Protein AF-A0A3B9IGM9-F1 (afdb_monomer)

pLDDT: mean 89.77, std 11.04, range [45.91, 98.0]

Radius of gyration: 15.45 Å; Cα contacts (8 Å, |Δi|>4): 77; chains: 1; bounding box: 36×39×30 Å

Sequence (88 aa):
FTAFGPKAIEHRTATAGTKLIVTDAQNRDKLNELSVPATIAVIRGGAGAGDLDFDAELAAQSPDFAPVMRQGEDPFLIMFTSGTTGPA

Organism: NCBI:txid171437

Solvent-accessible surface area (backbone atoms only — not comparable to full-atom values): 5892 Å² total; per-residue (Å²): 115,92,90,56,57,43,71,65,48,39,54,51,39,58,75,68,66,46,58,69,45,80,44,43,62,91,58,47,71,52,55,74,80,47,90,61,90,44,49,42,28,24,38,94,62,70,46,59,96,86,41,39,38,39,61,61,56,55,71,74,49,73,96,78,74,86,81,82,88,78,62,94,84,57,87,86,80,87,82,89,74,87,66,95,79,62,87,129

Secondary structure (DSSP, 8-state):
-TT--HHHHHHHHHHTT-SEEEEETTTSGGGTT--S--EEEEESS---TT-EEHHHHHHTS-S--PPPP--TTS------PPPTT---

InterPro domains:
  IPR000873 AMP-dependent synthetase/ligase domain [PF00501] (2-86)
  IPR042099 ANL, N-terminal domain [G3DSA:3.40.50.12780] (1-88)

Nearest PDB structures (foldseek):
  5u2a-assembly1_A  TM=9.235E-01  e=1.118E-05  Brucella canis ATCC 23365
  3jw3-assembly2_B  TM=6.452E-01  e=2.492E-01  Bacillus anthracis
  2zza-assembly2_B  TM=5.490E-01  e=4.001E-01  Moritella profunda
  7mym-assembly1_A  TM=5.527E-01  e=9.640E-01  Escherichia coli
  5dxv-assembly2_B  TM=4.783E-01  e=5.244E-01  synthetic construct

Foldseek 3Di:
DLPDALVVVLVVCVVVVEAEDEEEPVCVVSPPPHPHNHAYEYEDDDDDVRHHPNVVVVVPDDPDDDDDDDDPPDDDDDDDDDDPPPDD

Structure (mmCIF, N/CA/C/O backbone):
data_AF-A0A3B9IGM9-F1
#
_entry.id   AF-A0A3B9IGM9-F1
#
loop_
_atom_site.group_PDB
_atom_site.id
_atom_site.type_symbol
_atom_site.label_atom_id
_atom_site.label_alt_id
_atom_site.label_comp_id
_atom_site.label_asym_id
_atom_site.label_entity_id
_atom_site.label_seq_id
_atom_site.pdbx_PDB_ins_code
_atom_site.Cartn_x
_atom_site.Cartn_y
_atom_site.Cartn_z
_atom_site.occupancy
_atom_site.B_iso_or_equiv
_atom_site.auth_seq_id
_atom_site.auth_comp_id
_atom_site.auth_asym_id
_atom_site.auth_atom_id
_atom_site.pdbx_PDB_model_num
ATOM 1 N N . PHE A 1 1 ? -1.077 8.763 -3.522 1.00 58.06 1 PHE A N 1
ATOM 2 C CA . PHE A 1 1 ? 0.059 9.273 -2.721 1.00 58.06 1 PHE A CA 1
ATOM 3 C C . PHE A 1 1 ? 1.176 9.882 -3.571 1.00 58.06 1 PHE A C 1
ATOM 5 O O . PHE A 1 1 ? 2.269 10.089 -3.062 1.00 58.06 1 PHE A O 1
ATOM 12 N N . THR A 1 2 ? 0.922 10.245 -4.832 1.00 74.12 2 THR A N 1
ATOM 13 C CA . THR A 1 2 ? 1.982 10.695 -5.750 1.00 74.12 2 THR A CA 1
ATOM 14 C C . THR A 1 2 ? 2.721 11.948 -5.258 1.00 74.12 2 THR A C 1
ATOM 16 O O . THR A 1 2 ? 3.919 12.079 -5.487 1.00 74.12 2 THR A O 1
ATOM 19 N N . ALA A 1 3 ? 2.045 12.817 -4.496 1.00 83.81 3 ALA A N 1
ATOM 20 C CA . ALA A 1 3 ? 2.598 14.063 -3.955 1.00 83.81 3 ALA A CA 1
ATOM 21 C C . ALA A 1 3 ? 3.190 13.972 -2.529 1.00 83.81 3 ALA A C 1
ATOM 23 O O . ALA A 1 3 ? 3.638 14.984 -1.997 1.00 83.81 3 ALA A O 1
ATOM 2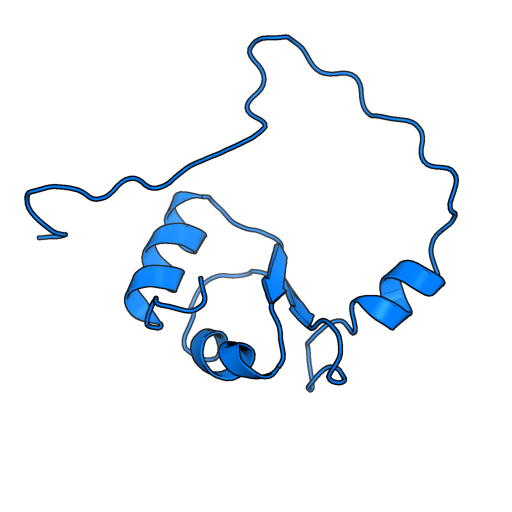4 N N . PHE A 1 4 ? 3.179 12.803 -1.876 1.00 87.62 4 PHE A N 1
ATOM 25 C CA . PHE A 1 4 ? 3.699 12.661 -0.510 1.00 87.62 4 PHE A CA 1
ATOM 26 C C . PHE A 1 4 ? 5.123 12.098 -0.502 1.00 87.62 4 PHE A C 1
ATOM 28 O O . PHE A 1 4 ? 5.435 11.188 -1.266 1.00 87.62 4 PHE A O 1
ATOM 35 N N . GLY A 1 5 ? 5.974 12.632 0.378 1.00 91.12 5 GLY A N 1
ATOM 36 C CA . GLY A 1 5 ? 7.282 12.047 0.691 1.00 91.12 5 GLY A CA 1
ATOM 37 C C . GLY A 1 5 ? 7.192 10.909 1.724 1.00 91.12 5 GLY A C 1
ATOM 38 O O . GLY A 1 5 ? 6.147 10.769 2.371 1.00 91.12 5 GLY A O 1
ATOM 39 N N . PRO A 1 6 ? 8.278 10.139 1.939 1.00 92.69 6 PRO A N 1
ATOM 40 C CA . PRO A 1 6 ? 8.283 8.919 2.761 1.00 92.69 6 PRO A CA 1
ATOM 41 C C . PRO A 1 6 ? 7.665 9.082 4.157 1.00 92.69 6 PRO A C 1
ATOM 43 O O . PRO A 1 6 ? 6.723 8.372 4.495 1.00 92.69 6 PRO A O 1
ATOM 46 N N . LYS A 1 7 ? 8.076 10.101 4.927 1.00 91.06 7 LYS A N 1
ATOM 47 C CA . LYS A 1 7 ? 7.544 10.365 6.284 1.00 91.06 7 LYS A CA 1
ATOM 48 C C . LYS A 1 7 ? 6.023 10.545 6.322 1.00 91.06 7 LYS A C 1
ATOM 50 O O . LYS A 1 7 ? 5.342 10.082 7.233 1.00 91.06 7 LYS A O 1
ATOM 55 N N . ALA A 1 8 ? 5.475 11.232 5.321 1.00 91.12 8 ALA A N 1
ATOM 56 C CA . ALA A 1 8 ? 4.041 11.472 5.225 1.00 91.12 8 ALA A CA 1
ATOM 57 C C . ALA A 1 8 ? 3.272 10.185 4.876 1.00 91.12 8 ALA A C 1
ATOM 59 O O . ALA A 1 8 ? 2.124 10.027 5.301 1.00 91.12 8 ALA A O 1
ATOM 60 N N . ILE A 1 9 ? 3.886 9.278 4.114 1.00 93.88 9 ILE A N 1
ATOM 61 C CA . ILE A 1 9 ? 3.326 7.960 3.799 1.00 93.88 9 ILE A CA 1
ATOM 62 C C . ILE A 1 9 ? 3.404 7.052 5.034 1.00 93.88 9 ILE A C 1
ATOM 64 O O . ILE A 1 9 ? 2.402 6.434 5.389 1.00 93.88 9 ILE A O 1
ATOM 68 N N . GLU A 1 10 ? 4.542 7.021 5.729 1.00 93.88 10 GLU A N 1
ATOM 69 C CA . GLU A 1 10 ? 4.743 6.218 6.940 1.00 93.88 10 GLU A CA 1
ATOM 70 C C . GLU A 1 10 ? 3.726 6.574 8.030 1.00 93.88 10 GLU A C 1
ATOM 72 O O . GLU A 1 10 ? 3.011 5.699 8.510 1.00 93.88 10 GLU A O 1
ATOM 77 N N . HIS A 1 11 ? 3.555 7.865 8.338 1.00 92.38 11 HIS A N 1
ATOM 78 C CA . HIS A 1 11 ? 2.554 8.306 9.312 1.00 92.38 11 HIS A CA 1
ATOM 79 C C . HIS A 1 11 ? 1.147 7.778 8.983 1.00 92.38 11 HIS A C 1
ATOM 81 O O . HIS A 1 11 ? 0.441 7.280 9.860 1.00 92.38 11 HIS A O 1
ATOM 87 N N . ARG A 1 12 ? 0.737 7.854 7.711 1.00 93.50 12 ARG A N 1
ATOM 88 C CA . ARG A 1 12 ? -0.597 7.419 7.271 1.00 93.50 12 ARG A CA 1
ATOM 89 C C . ARG A 1 12 ? -0.751 5.906 7.325 1.00 93.50 12 ARG A C 1
ATOM 91 O O . ARG A 1 12 ? -1.757 5.414 7.826 1.00 93.50 12 ARG A O 1
ATOM 98 N N . THR A 1 13 ? 0.240 5.176 6.827 1.00 94.69 13 THR A N 1
ATOM 99 C CA . THR A 1 13 ? 0.203 3.709 6.771 1.00 94.69 13 THR A CA 1
ATOM 100 C C . THR A 1 13 ? 0.257 3.085 8.162 1.00 94.69 13 THR A C 1
ATOM 102 O O . THR A 1 13 ? -0.515 2.163 8.430 1.00 94.69 13 THR A O 1
ATOM 105 N N . ALA A 1 14 ? 1.067 3.644 9.068 1.00 94.75 14 ALA A N 1
ATOM 106 C CA . ALA A 1 14 ? 1.109 3.257 10.475 1.00 94.75 14 ALA A CA 1
ATOM 107 C C . ALA A 1 14 ? -0.220 3.559 11.183 1.00 94.75 14 ALA A C 1
ATOM 109 O O . ALA A 1 14 ? -0.798 2.668 11.799 1.00 94.75 14 ALA A O 1
ATOM 110 N N . THR A 1 15 ? -0.749 4.780 11.033 1.00 94.12 15 THR A N 1
ATOM 111 C CA . THR A 1 15 ? -2.020 5.189 11.663 1.00 94.12 15 THR A CA 1
ATOM 112 C C . THR A 1 15 ? -3.198 4.342 11.182 1.00 94.12 15 THR A C 1
ATOM 114 O O . THR A 1 15 ? -4.051 3.960 11.976 1.00 94.12 15 THR A O 1
ATOM 117 N N . ALA A 1 16 ? -3.243 4.013 9.889 1.00 94.62 16 ALA A N 1
ATOM 118 C CA . ALA A 1 16 ? -4.297 3.181 9.315 1.00 94.62 16 ALA A CA 1
ATOM 119 C C . ALA A 1 16 ? -4.107 1.672 9.573 1.00 94.62 16 ALA A C 1
ATOM 121 O O . ALA A 1 16 ? -4.959 0.885 9.170 1.00 94.62 16 ALA A O 1
ATOM 122 N N . GLY A 1 17 ? -2.995 1.242 10.185 1.00 95.31 17 GLY A N 1
ATOM 123 C CA . GLY A 1 17 ? -2.694 -0.181 10.379 1.00 95.31 17 GLY A CA 1
ATOM 124 C C . GLY A 1 17 ? -2.584 -0.959 9.061 1.00 95.31 17 GLY A C 1
ATOM 125 O O . GLY A 1 17 ? -3.011 -2.113 8.979 1.00 95.31 17 GLY A O 1
ATOM 126 N N . THR A 1 18 ? -2.050 -0.312 8.022 1.00 96.44 18 THR A N 1
ATOM 127 C CA . THR A 1 18 ? -2.063 -0.806 6.636 1.00 96.44 18 THR A CA 1
ATOM 128 C C . THR A 1 18 ? -1.353 -2.153 6.509 1.00 96.44 18 THR A C 1
ATOM 130 O O . THR A 1 18 ? -0.258 -2.336 7.038 1.00 96.44 18 THR A O 1
ATOM 133 N N . LYS A 1 19 ? -1.973 -3.093 5.784 1.00 97.00 19 LYS A N 1
ATOM 134 C CA . LYS A 1 19 ? -1.415 -4.432 5.506 1.00 97.00 19 LYS A CA 1
ATOM 135 C C . LYS A 1 19 ? -0.918 -4.608 4.073 1.00 97.00 19 LYS A C 1
ATOM 137 O O . LYS A 1 19 ? -0.007 -5.393 3.849 1.00 97.00 19 LYS A O 1
ATOM 142 N N . LEU A 1 20 ? -1.491 -3.866 3.129 1.00 96.62 20 LEU A N 1
ATOM 143 C CA . LEU A 1 20 ? -1.132 -3.892 1.715 1.00 96.62 20 LEU A CA 1
ATOM 144 C C . LEU A 1 20 ? -1.039 -2.457 1.197 1.00 96.62 20 LEU A C 1
ATOM 146 O O . LEU A 1 20 ? -1.956 -1.663 1.409 1.00 96.62 20 LEU A O 1
ATOM 150 N N . ILE A 1 21 ? 0.049 -2.140 0.501 1.00 95.94 21 ILE A N 1
ATOM 151 C CA . ILE A 1 21 ? 0.225 -0.893 -0.240 1.00 95.94 21 ILE A CA 1
ATOM 152 C C . ILE A 1 21 ? 0.263 -1.240 -1.725 1.00 95.94 21 ILE A C 1
ATOM 154 O O . ILE A 1 21 ? 1.125 -1.993 -2.168 1.00 95.94 21 ILE A O 1
ATOM 158 N N . VAL A 1 22 ? -0.653 -0.657 -2.496 1.00 95.69 22 VAL A N 1
ATOM 159 C CA . VAL A 1 22 ? -0.635 -0.732 -3.961 1.00 95.69 22 VAL A CA 1
ATOM 160 C C . VAL A 1 22 ? -0.033 0.565 -4.498 1.00 95.69 22 VAL A C 1
ATOM 162 O O . VAL A 1 22 ? -0.498 1.655 -4.154 1.00 95.69 22 VAL A O 1
ATOM 165 N N . THR A 1 23 ? 1.014 0.461 -5.313 1.00 94.56 23 THR A N 1
ATOM 166 C CA . THR A 1 23 ? 1.749 1.604 -5.880 1.00 94.56 23 THR A CA 1
ATOM 167 C C . THR A 1 23 ? 2.150 1.340 -7.328 1.00 94.56 23 THR A C 1
ATOM 169 O O . THR A 1 23 ? 2.102 0.209 -7.792 1.00 94.56 23 THR A O 1
ATOM 172 N N . ASP A 1 24 ? 2.573 2.377 -8.046 1.00 93.81 24 ASP A N 1
ATOM 173 C CA . ASP A 1 24 ? 3.298 2.239 -9.311 1.00 93.81 24 ASP A CA 1
ATOM 174 C C . ASP A 1 24 ? 4.821 2.223 -9.090 1.00 93.81 24 ASP A C 1
ATOM 176 O O . ASP A 1 24 ? 5.319 2.518 -7.995 1.00 93.81 24 ASP A O 1
ATOM 180 N N . ALA A 1 25 ? 5.559 1.904 -10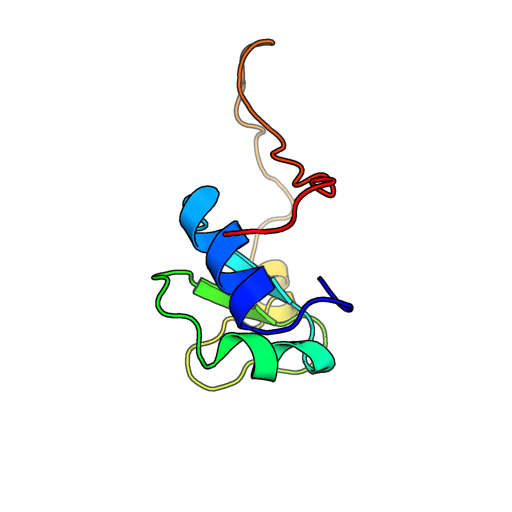.155 1.00 91.94 25 ALA A N 1
ATOM 181 C CA . ALA A 1 25 ? 7.019 1.879 -10.145 1.00 91.94 25 ALA A CA 1
ATOM 182 C C . ALA A 1 25 ? 7.657 3.255 -9.867 1.00 91.94 25 ALA A C 1
ATOM 184 O O . ALA A 1 25 ? 8.736 3.315 -9.284 1.00 91.94 25 ALA A O 1
ATOM 185 N N . GLN A 1 26 ? 6.997 4.363 -10.232 1.00 91.50 26 GLN A N 1
ATOM 186 C CA . GLN A 1 26 ? 7.531 5.720 -10.035 1.00 91.50 26 GLN A CA 1
ATOM 187 C C . GLN A 1 26 ? 7.517 6.162 -8.568 1.00 91.50 26 GLN A C 1
ATOM 189 O O . GLN A 1 26 ? 8.257 7.064 -8.193 1.00 91.50 26 GLN A O 1
ATOM 194 N N . ASN A 1 27 ? 6.644 5.575 -7.748 1.00 92.69 27 ASN A N 1
ATOM 195 C CA . ASN A 1 27 ? 6.493 5.910 -6.334 1.00 92.69 27 ASN A CA 1
ATOM 196 C C . ASN A 1 27 ? 7.033 4.822 -5.396 1.00 92.69 27 ASN A C 1
ATOM 198 O O . ASN A 1 27 ? 6.967 4.985 -4.177 1.00 92.69 27 ASN A O 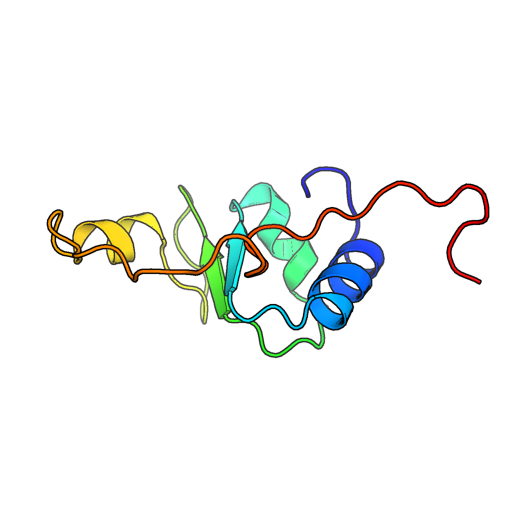1
ATOM 202 N N . ARG A 1 28 ? 7.530 3.706 -5.941 1.00 93.31 28 ARG A N 1
ATOM 203 C CA . ARG A 1 28 ? 7.959 2.542 -5.160 1.00 93.31 28 ARG A CA 1
ATOM 204 C C . ARG A 1 28 ? 9.159 2.839 -4.263 1.00 93.31 28 ARG A C 1
ATOM 206 O O . ARG A 1 28 ? 9.225 2.322 -3.150 1.00 93.31 28 ARG A O 1
ATOM 213 N N . ASP A 1 29 ? 10.083 3.674 -4.719 1.00 93.00 29 ASP A N 1
ATOM 214 C CA . ASP A 1 29 ? 11.278 4.086 -3.977 1.00 93.00 29 ASP A CA 1
ATOM 215 C C . ASP A 1 29 ? 10.940 4.800 -2.659 1.00 93.00 29 ASP A C 1
ATOM 217 O O . ASP A 1 29 ? 11.584 4.559 -1.638 1.00 93.00 29 ASP A O 1
ATOM 221 N N . LYS A 1 30 ? 9.853 5.579 -2.637 1.00 93.00 30 LYS A N 1
ATOM 222 C CA . LYS A 1 30 ? 9.346 6.263 -1.436 1.00 93.00 30 LYS A CA 1
ATOM 223 C C . LYS A 1 30 ? 8.942 5.304 -0.316 1.00 93.00 30 LYS A C 1
ATOM 225 O O . LYS A 1 30 ? 8.795 5.747 0.820 1.00 93.00 30 LYS A O 1
ATOM 230 N N . LEU A 1 31 ? 8.721 4.026 -0.635 1.00 93.56 31 LEU A N 1
ATOM 231 C CA . LEU A 1 31 ? 8.309 2.991 0.313 1.00 93.56 31 LEU A CA 1
ATOM 232 C C . LEU A 1 31 ? 9.495 2.240 0.940 1.00 93.56 31 LEU A C 1
ATOM 234 O O . LEU A 1 31 ? 9.292 1.498 1.893 1.00 93.56 31 LEU A O 1
ATOM 238 N N . ASN A 1 32 ? 10.723 2.430 0.442 1.00 91.75 32 ASN A N 1
ATOM 239 C CA . ASN A 1 32 ? 11.906 1.701 0.920 1.00 91.75 32 ASN A CA 1
ATOM 240 C C . ASN A 1 32 ? 12.258 1.995 2.383 1.00 91.75 32 ASN A C 1
ATOM 242 O O . ASN A 1 32 ? 12.826 1.145 3.060 1.00 91.75 32 ASN A O 1
ATOM 246 N N . GLU A 1 33 ? 11.945 3.202 2.853 1.00 86.50 33 GLU A N 1
ATOM 247 C CA . GLU A 1 33 ? 12.294 3.675 4.199 1.00 86.50 33 GLU A CA 1
ATOM 248 C C . GLU A 1 33 ? 11.170 3.464 5.223 1.00 86.50 33 GLU A C 1
ATOM 250 O O . GLU A 1 33 ? 11.288 3.895 6.368 1.00 86.50 33 GLU A O 1
ATOM 255 N N . LEU A 1 34 ? 10.061 2.838 4.826 1.00 90.06 34 LEU A N 1
ATOM 256 C CA . LEU A 1 34 ? 8.922 2.633 5.714 1.00 90.06 34 LEU A CA 1
ATOM 257 C C . LEU A 1 34 ? 9.210 1.499 6.698 1.00 90.06 34 LEU A C 1
ATOM 259 O O . LEU A 1 34 ? 9.527 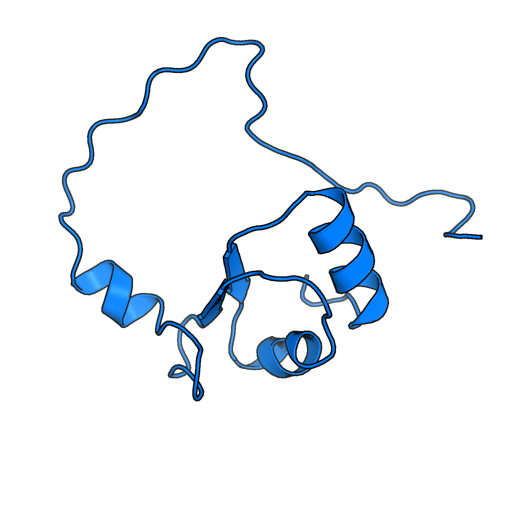0.381 6.301 1.00 90.06 34 LEU A O 1
ATOM 263 N N . SER A 1 35 ? 8.979 1.756 7.983 1.00 89.94 35 SER A N 1
ATOM 264 C CA . SER A 1 35 ? 9.130 0.759 9.051 1.00 89.94 35 SER A CA 1
ATOM 265 C C . SER A 1 35 ? 7.847 -0.044 9.318 1.00 89.94 35 SER A C 1
ATOM 267 O O . SER A 1 35 ? 7.728 -0.705 10.351 1.00 89.94 35 SER A O 1
ATOM 269 N N . VAL A 1 36 ? 6.851 0.025 8.426 1.00 87.88 36 VAL A N 1
ATOM 270 C CA . VAL A 1 36 ? 5.562 -0.665 8.599 1.00 87.88 36 VAL A CA 1
ATOM 271 C C . VAL A 1 36 ? 5.584 -2.061 7.964 1.00 87.88 36 VAL A C 1
ATOM 273 O O . VAL A 1 36 ? 6.107 -2.221 6.863 1.00 87.88 36 VAL A O 1
ATOM 276 N N . PRO A 1 37 ? 4.974 -3.084 8.595 1.00 89.38 37 PRO A N 1
ATOM 277 C CA . PRO A 1 37 ? 4.941 -4.447 8.065 1.00 89.38 37 PRO A CA 1
ATOM 278 C C . PRO A 1 37 ? 3.829 -4.607 7.013 1.00 89.38 37 PRO A C 1
ATOM 280 O O . PRO A 1 37 ? 2.905 -5.402 7.191 1.00 89.38 37 PRO A O 1
ATOM 283 N N . ALA A 1 38 ? 3.874 -3.803 5.949 1.00 94.50 38 ALA A N 1
ATOM 284 C CA . ALA A 1 38 ? 2.922 -3.863 4.846 1.00 94.50 38 ALA A CA 1
ATOM 285 C C . ALA A 1 38 ? 3.541 -4.571 3.635 1.00 94.50 38 ALA A C 1
ATOM 287 O O . ALA A 1 38 ? 4.671 -4.281 3.248 1.00 94.50 38 ALA A O 1
ATOM 288 N N . THR A 1 39 ? 2.780 -5.464 3.006 1.00 95.88 39 THR A N 1
ATOM 289 C CA . THR A 1 39 ? 3.131 -6.019 1.695 1.00 95.88 39 THR A CA 1
ATOM 290 C C . THR A 1 39 ? 2.997 -4.928 0.637 1.00 95.88 39 THR A C 1
ATOM 292 O O . THR A 1 39 ? 2.070 -4.117 0.696 1.00 95.88 39 THR A O 1
ATOM 295 N N . ILE A 1 40 ? 3.902 -4.906 -0.339 1.00 95.75 40 ILE A N 1
ATOM 296 C CA . ILE A 1 40 ? 3.865 -3.941 -1.438 1.00 95.75 40 ILE A CA 1
ATOM 297 C C . ILE A 1 40 ? 3.502 -4.675 -2.724 1.00 95.75 40 ILE A C 1
ATOM 299 O O . ILE A 1 40 ? 4.117 -5.684 -3.055 1.00 95.75 40 ILE A O 1
ATOM 303 N N . ALA A 1 41 ? 2.509 -4.161 -3.446 1.00 96.56 41 ALA A N 1
ATOM 304 C CA . ALA A 1 41 ? 2.156 -4.611 -4.785 1.00 96.56 41 ALA A CA 1
ATOM 305 C C . ALA A 1 41 ? 2.387 -3.477 -5.789 1.00 96.56 41 ALA A C 1
ATOM 307 O O . ALA A 1 41 ? 1.881 -2.362 -5.608 1.00 96.56 41 ALA A O 1
ATOM 308 N N . VAL A 1 42 ? 3.158 -3.760 -6.837 1.00 96.38 42 VAL A N 1
ATOM 309 C CA . VAL A 1 42 ? 3.521 -2.787 -7.871 1.00 96.38 42 VAL A CA 1
ATOM 310 C C . VAL A 1 42 ? 2.687 -3.038 -9.120 1.00 96.38 42 VAL A C 1
ATOM 312 O O . VAL A 1 42 ? 2.670 -4.145 -9.652 1.00 96.38 42 VAL A O 1
ATOM 315 N N . ILE A 1 43 ? 2.000 -2.002 -9.595 1.00 95.06 43 ILE A N 1
ATOM 316 C CA . ILE A 1 43 ? 1.252 -2.029 -10.854 1.00 95.06 43 ILE A CA 1
ATOM 317 C C . ILE A 1 43 ? 2.172 -1.661 -12.022 1.00 95.06 43 ILE A C 1
ATOM 319 O O . ILE A 1 43 ? 2.995 -0.749 -11.892 1.00 95.06 43 ILE A O 1
ATOM 323 N N . ARG A 1 44 ? 1.978 -2.295 -13.187 1.00 84.19 44 ARG A N 1
ATOM 324 C CA . ARG A 1 44 ? 2.487 -1.838 -14.495 1.00 84.19 44 ARG A CA 1
ATOM 325 C C . ARG A 1 44 ? 3.961 -1.414 -14.504 1.00 84.19 44 ARG A C 1
ATOM 327 O O . ARG A 1 44 ? 4.293 -0.315 -14.950 1.00 84.19 44 ARG A O 1
ATOM 334 N N . GLY A 1 45 ? 4.850 -2.267 -14.007 1.00 71.25 45 GLY A N 1
ATOM 335 C CA . GLY A 1 45 ? 6.277 -1.928 -13.953 1.00 71.25 45 GLY A CA 1
ATOM 336 C C . GLY A 1 45 ? 7.229 -3.058 -13.585 1.00 71.25 45 GLY A C 1
ATOM 337 O O . GLY A 1 45 ? 8.427 -2.805 -13.500 1.00 71.25 45 GLY A O 1
ATOM 338 N N . GLY A 1 46 ? 6.716 -4.278 -13.395 1.00 71.12 46 GLY A N 1
ATOM 339 C CA . GLY A 1 46 ? 7.468 -5.379 -12.804 1.00 71.12 46 GLY A CA 1
ATOM 340 C C . GLY A 1 46 ? 7.698 -5.166 -11.306 1.00 71.12 46 GLY A C 1
ATOM 341 O O . GLY A 1 46 ? 7.949 -4.054 -10.837 1.00 71.12 46 GLY A O 1
ATOM 342 N N . ALA A 1 47 ? 7.591 -6.244 -10.538 1.00 80.62 47 ALA A N 1
ATOM 343 C CA . ALA A 1 47 ? 7.881 -6.224 -9.111 1.00 80.62 47 ALA A CA 1
ATOM 344 C C . ALA A 1 47 ? 9.389 -6.314 -8.835 1.00 80.62 47 ALA A C 1
ATOM 346 O O . ALA A 1 47 ? 10.108 -7.099 -9.460 1.00 80.62 47 ALA A O 1
ATOM 347 N N . GLY A 1 48 ? 9.866 -5.517 -7.875 1.00 81.19 48 GLY A N 1
ATOM 348 C CA . GLY A 1 48 ? 11.195 -5.687 -7.297 1.00 81.19 48 GLY A CA 1
ATOM 349 C C . GLY A 1 48 ? 11.255 -6.895 -6.357 1.00 81.19 48 GLY A C 1
ATOM 350 O O . GLY A 1 48 ? 10.245 -7.526 -6.048 1.00 81.19 48 GLY A O 1
ATOM 351 N N . ALA A 1 49 ? 12.451 -7.218 -5.861 1.00 78.81 49 ALA A N 1
ATOM 352 C CA . ALA A 1 49 ? 12.616 -8.302 -4.895 1.00 78.81 49 ALA A CA 1
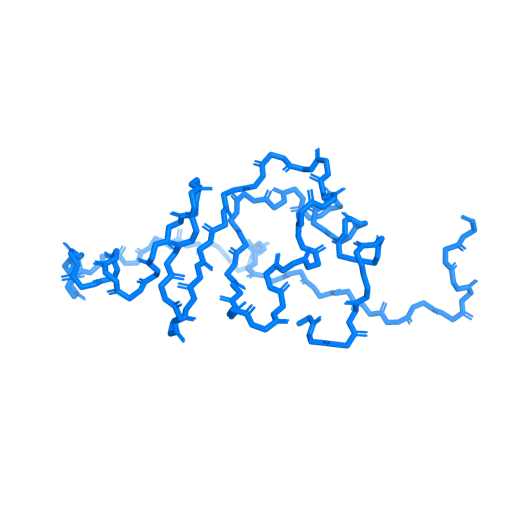ATOM 353 C C . ALA A 1 49 ? 11.807 -8.027 -3.611 1.00 78.81 49 ALA A C 1
ATOM 355 O O . ALA A 1 49 ? 12.040 -7.029 -2.931 1.00 78.81 49 ALA A O 1
ATOM 356 N N . GLY A 1 50 ? 10.883 -8.934 -3.279 1.00 87.88 50 GLY A N 1
ATOM 357 C CA . GLY A 1 50 ? 10.005 -8.830 -2.108 1.00 87.88 50 GLY A CA 1
ATOM 358 C C . GLY A 1 50 ? 8.665 -8.130 -2.360 1.00 87.88 50 GLY A C 1
ATOM 359 O O . GLY A 1 50 ? 7.819 -8.140 -1.467 1.00 87.88 50 GLY A O 1
ATOM 360 N N . ASP A 1 51 ? 8.449 -7.578 -3.557 1.00 94.56 51 ASP A N 1
ATOM 361 C CA . ASP A 1 51 ? 7.162 -7.012 -3.963 1.00 94.56 51 ASP A CA 1
ATOM 362 C C . ASP A 1 51 ? 6.305 -8.053 -4.695 1.00 94.56 51 ASP A C 1
ATOM 364 O O . ASP A 1 51 ? 6.815 -9.002 -5.293 1.00 94.56 51 ASP A O 1
ATOM 368 N N . LEU A 1 52 ? 4.993 -7.832 -4.698 1.00 96.38 52 LEU A N 1
ATOM 369 C CA . LEU A 1 52 ? 4.060 -8.531 -5.574 1.00 96.38 52 LEU A CA 1
ATOM 370 C C . LEU A 1 52 ? 3.945 -7.801 -6.914 1.00 96.38 52 LEU A C 1
ATOM 372 O O . LEU A 1 52 ? 3.807 -6.573 -6.951 1.00 96.38 52 LEU A O 1
ATOM 376 N N . ASP A 1 53 ? 3.942 -8.555 -8.011 1.00 95.88 53 ASP A N 1
ATOM 377 C CA . ASP A 1 53 ? 3.540 -8.025 -9.314 1.00 95.88 53 ASP A CA 1
ATOM 378 C C . ASP A 1 53 ? 2.015 -8.038 -9.360 1.00 95.88 53 ASP A C 1
ATOM 380 O O . ASP A 1 53 ? 1.394 -9.095 -9.460 1.00 95.88 53 ASP A O 1
ATOM 384 N N . PHE A 1 54 ? 1.405 -6.861 -9.221 1.00 96.00 54 PHE A N 1
ATOM 385 C CA . PHE A 1 54 ? -0.042 -6.758 -9.068 1.00 96.00 54 PHE A CA 1
ATOM 386 C C . PHE A 1 54 ? -0.794 -7.345 -10.266 1.00 96.00 54 PHE A C 1
ATOM 388 O O . PHE A 1 54 ? -1.829 -7.984 -10.086 1.00 96.00 54 PHE A O 1
ATOM 395 N N . ASP A 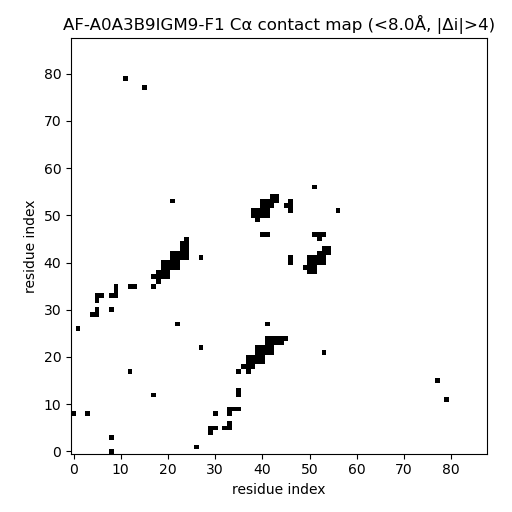1 55 ? -0.282 -7.135 -11.481 1.00 94.12 55 ASP A N 1
ATOM 396 C CA . ASP A 1 55 ? -0.951 -7.573 -12.703 1.00 94.12 55 ASP A CA 1
ATOM 397 C C . ASP A 1 55 ? -0.856 -9.101 -12.849 1.00 94.12 55 ASP A C 1
ATOM 399 O O . ASP A 1 55 ? -1.838 -9.747 -13.223 1.00 94.12 55 ASP A O 1
ATOM 403 N N . ALA A 1 56 ? 0.288 -9.694 -12.486 1.00 94.69 56 ALA A N 1
ATOM 404 C CA . ALA A 1 56 ? 0.456 -11.147 -12.466 1.00 94.69 56 ALA A CA 1
ATOM 405 C C . ALA A 1 56 ? -0.399 -11.820 -11.379 1.00 94.69 56 ALA A C 1
ATOM 407 O O . ALA A 1 56 ? -1.073 -12.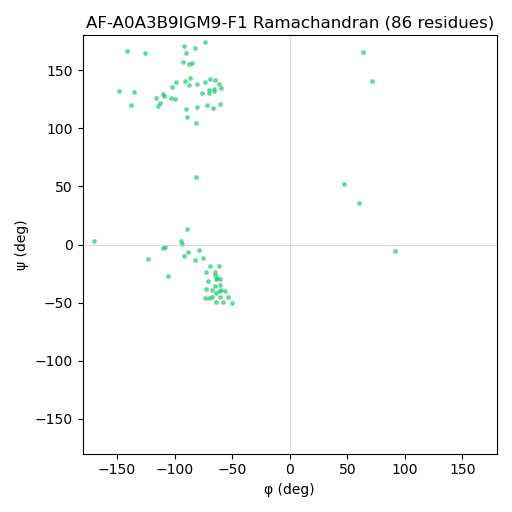812 -11.660 1.00 94.69 56 ALA A O 1
ATOM 408 N N . GLU A 1 57 ? -0.415 -11.265 -10.163 1.00 95.38 57 GLU A N 1
ATOM 409 C CA . GLU A 1 57 ? -1.245 -11.770 -9.064 1.00 95.38 57 GLU A CA 1
ATOM 410 C C . GLU A 1 57 ? -2.729 -11.711 -9.424 1.00 95.38 57 GLU A C 1
ATOM 412 O O . GLU A 1 57 ? -3.447 -12.690 -9.233 1.00 95.38 57 GLU A O 1
ATOM 417 N N . LEU A 1 58 ? -3.188 -10.595 -10.003 1.00 94.81 58 LEU A N 1
ATOM 418 C CA . LEU A 1 58 ? -4.577 -10.432 -10.426 1.00 94.81 58 LEU A CA 1
ATOM 419 C C . LEU A 1 58 ? -4.953 -11.417 -11.540 1.00 94.81 58 LEU A C 1
ATOM 421 O O . LEU A 1 58 ? -6.031 -12.005 -11.485 1.00 94.81 58 LEU A O 1
ATOM 425 N N . ALA A 1 59 ? -4.073 -11.632 -12.523 1.00 95.69 59 ALA A N 1
ATOM 426 C CA . ALA A 1 59 ? -4.303 -12.580 -13.615 1.00 95.69 59 ALA A CA 1
ATOM 427 C C . ALA A 1 59 ? -4.385 -14.044 -13.146 1.00 95.69 59 ALA A C 1
ATOM 429 O O . ALA A 1 59 ? -4.989 -14.870 -13.830 1.00 95.69 59 ALA A O 1
ATOM 430 N N . ALA A 1 60 ? -3.793 -14.369 -11.993 1.00 96.69 60 ALA A N 1
ATOM 431 C CA . ALA A 1 60 ? -3.868 -15.695 -11.388 1.00 96.69 60 ALA A CA 1
ATOM 432 C C . ALA A 1 60 ? -5.162 -15.934 -10.585 1.00 96.69 60 ALA A C 1
ATOM 434 O O . ALA A 1 60 ? -5.453 -17.081 -10.237 1.00 96.69 60 ALA A O 1
ATOM 435 N N . GLN A 1 61 ? -5.939 -14.887 -10.279 1.00 97.38 61 GLN A N 1
ATOM 436 C CA . GLN A 1 61 ? -7.184 -15.015 -9.520 1.00 97.38 61 GLN A CA 1
ATOM 437 C C . GLN A 1 61 ? -8.395 -15.297 -10.416 1.00 97.38 61 GLN A C 1
ATOM 439 O O . GLN A 1 61 ? -8.450 -14.938 -11.591 1.00 97.38 61 GLN A O 1
ATOM 444 N N . SER A 1 62 ? -9.410 -15.920 -9.818 1.00 97.69 62 SER A N 1
ATOM 445 C CA . SER A 1 62 ? -10.727 -16.078 -10.437 1.00 97.69 62 SER A CA 1
ATOM 446 C C . SER A 1 62 ? -11.404 -14.713 -10.645 1.00 97.69 62 SER A C 1
ATOM 448 O O . SER A 1 62 ? -11.334 -13.869 -9.747 1.00 97.69 62 SER A O 1
ATOM 450 N N . PRO A 1 63 ? -12.129 -14.497 -11.761 1.00 96.44 63 PRO A N 1
ATOM 451 C CA . PRO A 1 63 ? -13.009 -13.337 -11.901 1.00 96.44 63 PRO A CA 1
ATOM 452 C C . PRO A 1 63 ? -14.241 -13.424 -10.982 1.00 96.44 63 PRO A C 1
ATOM 454 O O . PRO A 1 63 ? -14.881 -12.408 -10.714 1.00 96.44 63 PRO A O 1
ATOM 457 N N . ASP A 1 64 ? -14.566 -14.622 -10.490 1.00 97.69 64 ASP A N 1
ATOM 458 C CA . ASP A 1 64 ? -15.667 -14.856 -9.563 1.00 97.69 64 ASP A CA 1
ATOM 459 C C . ASP A 1 64 ? -15.188 -14.726 -8.112 1.00 97.69 64 ASP A C 1
ATOM 461 O O . ASP A 1 64 ? -14.374 -15.525 -7.638 1.00 97.69 64 ASP A O 1
ATOM 465 N N . PHE A 1 65 ? -15.738 -13.747 -7.389 1.00 96.69 65 PHE A N 1
ATOM 466 C CA . PHE A 1 65 ? -15.510 -13.534 -5.960 1.00 96.69 65 PHE A CA 1
ATOM 467 C C . PHE A 1 65 ? -16.829 -13.188 -5.263 1.00 96.69 65 PHE A C 1
ATOM 469 O O . PHE A 1 65 ? -17.475 -12.193 -5.593 1.00 96.69 65 PHE A O 1
ATOM 476 N N . ALA A 1 66 ? -17.235 -14.001 -4.285 1.00 97.62 66 ALA A N 1
ATOM 477 C CA . ALA A 1 66 ? -18.434 -13.736 -3.495 1.00 97.62 66 ALA A CA 1
ATOM 478 C C . ALA A 1 66 ? -18.188 -12.548 -2.539 1.00 97.62 66 ALA A C 1
ATOM 480 O O . ALA A 1 66 ? -17.297 -12.638 -1.689 1.00 97.62 66 ALA A O 1
ATOM 481 N N . PRO A 1 67 ? -18.959 -11.445 -2.627 1.00 97.25 67 PRO A N 1
ATOM 482 C CA . PRO A 1 67 ? -18.775 -10.301 -1.741 1.00 97.25 67 PRO A CA 1
ATOM 483 C C . PRO A 1 67 ? -18.993 -10.668 -0.270 1.00 97.25 67 PRO A C 1
ATOM 485 O O . PRO A 1 67 ? -19.946 -11.366 0.082 1.00 97.25 67 PRO A O 1
ATOM 488 N N . VAL A 1 68 ? -18.134 -10.152 0.608 1.00 97.44 68 VAL A N 1
ATOM 489 C CA . VAL A 1 68 ? -18.283 -10.325 2.058 1.00 97.44 68 VAL A CA 1
ATOM 490 C C . VAL A 1 68 ? -19.315 -9.324 2.578 1.00 97.44 68 VAL A C 1
ATOM 492 O O . VAL A 1 68 ? -19.110 -8.115 2.478 1.00 97.44 68 VAL A O 1
ATOM 495 N N . MET A 1 69 ? -20.414 -9.816 3.155 1.00 97.75 69 MET A N 1
ATOM 496 C CA . MET A 1 69 ? -21.475 -8.965 3.707 1.00 97.75 69 MET A CA 1
ATOM 497 C C . MET A 1 69 ? -20.986 -8.160 4.916 1.00 97.75 69 MET A C 1
ATOM 499 O O . MET A 1 69 ? -20.359 -8.710 5.823 1.00 97.75 69 MET A O 1
ATOM 503 N N . ARG A 1 70 ? -21.314 -6.864 4.933 1.00 97.44 70 ARG A N 1
ATOM 504 C CA . ARG A 1 70 ? -20.991 -5.891 5.989 1.00 97.44 70 ARG A CA 1
ATOM 505 C C . ARG A 1 70 ? -22.260 -5.191 6.494 1.00 97.44 70 ARG A C 1
ATOM 507 O O . ARG A 1 70 ? -23.306 -5.264 5.851 1.00 97.44 70 ARG A O 1
ATOM 514 N N . GLN A 1 71 ? -22.160 -4.528 7.640 1.00 98.00 71 GLN A N 1
ATOM 515 C CA . GLN A 1 71 ? -23.175 -3.637 8.210 1.00 98.00 71 GLN A CA 1
ATOM 516 C C . GLN A 1 71 ? -22.961 -2.194 7.732 1.00 98.00 71 GLN A C 1
ATOM 518 O O . GLN A 1 71 ? -21.900 -1.861 7.205 1.00 98.00 71 GLN A O 1
ATOM 523 N N . GLY A 1 72 ? -23.964 -1.328 7.909 1.00 97.75 72 GLY A N 1
ATOM 524 C CA . GLY A 1 72 ? -23.877 0.074 7.475 1.00 97.75 72 GLY A CA 1
ATOM 525 C C . GLY A 1 72 ? -22.818 0.876 8.237 1.00 97.75 72 GLY A C 1
ATOM 526 O O . GLY A 1 72 ? -22.260 1.835 7.712 1.00 97.75 72 GLY A O 1
ATOM 527 N N . GLU A 1 73 ? -22.519 0.453 9.459 1.00 97.44 73 GLU A N 1
ATOM 528 C CA . GLU A 1 73 ? -21.582 1.082 10.383 1.00 97.44 73 GLU A CA 1
ATOM 529 C C . GLU A 1 73 ? -20.141 0.574 10.213 1.00 97.44 73 GLU A C 1
ATOM 531 O O . GLU A 1 73 ? -19.223 1.098 10.845 1.00 97.44 73 GLU A O 1
ATOM 536 N N . ASP A 1 74 ? -19.922 -0.442 9.373 1.00 97.81 74 ASP A N 1
ATOM 537 C CA . ASP A 1 74 ? -18.591 -0.992 9.150 1.00 97.81 74 ASP A CA 1
ATOM 538 C C . ASP A 1 74 ? -17.696 -0.011 8.373 1.00 97.81 74 ASP A C 1
ATOM 540 O O . ASP A 1 74 ? -18.092 0.512 7.325 1.00 97.81 74 ASP A O 1
ATOM 544 N N . PRO A 1 75 ? -16.449 0.215 8.820 1.00 95.19 75 PRO A N 1
ATOM 545 C CA . PRO A 1 75 ? -15.538 1.096 8.111 1.00 95.19 75 PRO A CA 1
ATOM 546 C C . PRO A 1 75 ? -15.095 0.462 6.787 1.00 95.19 75 PRO A C 1
ATOM 548 O O . PRO A 1 75 ? -14.609 -0.667 6.755 1.00 95.19 75 PRO A O 1
ATOM 551 N N . PHE A 1 76 ? -15.196 1.225 5.698 1.00 95.50 76 PHE A N 1
ATOM 552 C CA . PHE A 1 76 ? -14.703 0.820 4.373 1.00 95.50 76 PHE A CA 1
ATOM 55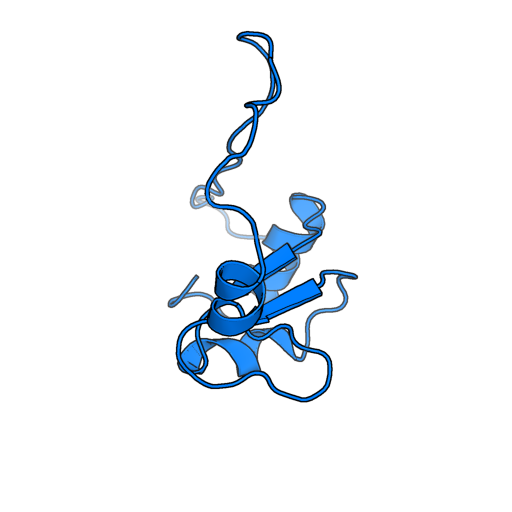3 C C . PHE A 1 76 ? -13.688 1.806 3.774 1.00 95.50 76 PHE A C 1
ATOM 555 O O . PHE A 1 76 ? -13.022 1.490 2.790 1.00 95.50 76 PHE A O 1
ATOM 562 N N . LEU A 1 77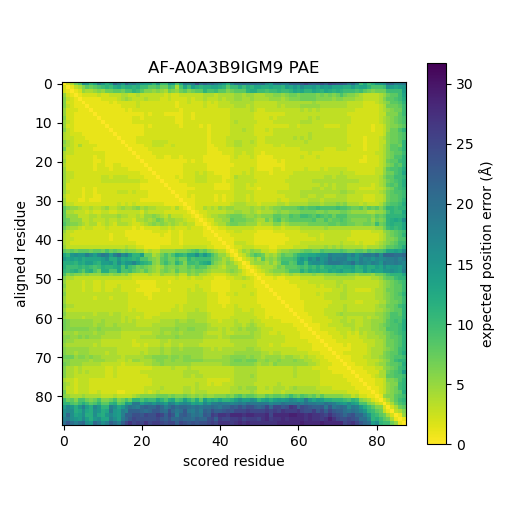 ? -13.550 3.000 4.363 1.00 95.25 77 LEU A N 1
ATOM 563 C CA . LEU A 1 77 ? -12.639 4.038 3.896 1.00 95.25 77 LEU A CA 1
ATOM 564 C C . LEU A 1 77 ? -12.121 4.878 5.066 1.00 95.25 77 LEU A C 1
ATOM 566 O O . LEU A 1 77 ? -12.897 5.385 5.872 1.00 95.25 77 LEU A O 1
ATOM 570 N N . ILE A 1 78 ? -10.805 5.081 5.106 1.00 94.06 78 ILE A N 1
ATOM 571 C CA . ILE A 1 78 ? -10.153 6.067 5.971 1.00 94.06 78 ILE A CA 1
ATOM 572 C C . ILE A 1 78 ? -9.526 7.120 5.061 1.00 94.06 78 ILE A C 1
ATOM 574 O O . ILE A 1 78 ? -8.657 6.809 4.246 1.00 94.06 78 ILE A O 1
ATOM 578 N N . MET A 1 79 ? -9.960 8.373 5.198 1.00 93.56 79 MET A N 1
ATOM 579 C CA . MET A 1 79 ? -9.392 9.505 4.466 1.00 93.56 79 MET A CA 1
ATOM 580 C C . MET A 1 79 ? -8.594 10.400 5.408 1.00 93.56 79 MET A C 1
ATOM 582 O O . MET A 1 79 ? -9.103 10.857 6.427 1.00 93.56 79 MET A O 1
ATOM 586 N N . PHE A 1 80 ? -7.349 10.694 5.033 1.00 89.69 80 PHE A N 1
ATOM 587 C CA . PHE A 1 80 ? -6.516 11.665 5.738 1.00 89.69 80 PHE A CA 1
ATOM 588 C C . PHE A 1 80 ? -6.738 13.054 5.143 1.00 89.69 80 PHE A C 1
ATOM 590 O O . PHE A 1 80 ? -6.306 13.328 4.022 1.00 89.69 80 PHE A O 1
ATOM 597 N N . THR A 1 81 ? -7.389 13.934 5.898 1.00 88.38 81 THR A N 1
ATOM 598 C CA . THR A 1 81 ? -7.594 15.338 5.527 1.00 88.38 81 THR A CA 1
ATOM 599 C C . THR A 1 81 ? -6.391 16.193 5.933 1.00 88.38 81 THR A C 1
ATOM 601 O O . THR A 1 81 ? -5.639 15.841 6.842 1.00 88.38 81 THR A O 1
ATOM 604 N N . SER A 1 82 ? -6.177 17.331 5.270 1.00 80.38 82 SER A N 1
ATOM 605 C CA . SER A 1 82 ? -5.127 18.278 5.660 1.00 80.38 82 SER A CA 1
ATOM 606 C C . SER A 1 82 ? -5.451 18.906 7.017 1.00 80.38 82 SER A C 1
ATOM 608 O O . SER A 1 82 ? -6.460 19.598 7.148 1.00 80.38 82 SER A O 1
ATOM 610 N N . GLY A 1 83 ? -4.598 18.684 8.018 1.00 68.94 83 GLY A N 1
ATOM 611 C CA . GLY A 1 83 ? -4.648 19.436 9.272 1.00 68.94 83 GLY A CA 1
ATOM 612 C C . GLY A 1 83 ? -4.119 20.856 9.064 1.00 68.94 83 GLY A C 1
ATOM 613 O O . GLY A 1 83 ? -3.128 21.048 8.363 1.00 68.94 83 GLY A O 1
ATOM 614 N N . THR A 1 84 ? -4.757 21.853 9.671 1.00 60.94 84 THR A N 1
ATOM 615 C CA . THR A 1 84 ? -4.349 23.266 9.576 1.00 60.94 84 THR A CA 1
ATOM 616 C C . THR A 1 84 ? -3.115 23.605 10.420 1.00 60.94 84 THR A C 1
ATOM 618 O O . THR A 1 84 ? -2.532 24.666 10.229 1.00 60.94 84 THR A O 1
ATOM 621 N N . THR A 1 85 ? -2.684 22.712 11.317 1.00 63.19 85 THR A N 1
ATOM 622 C CA . THR A 1 85 ? -1.568 22.944 12.254 1.00 63.19 85 THR A CA 1
ATOM 623 C C . THR A 1 85 ? -0.303 22.130 11.964 1.00 63.19 85 THR A C 1
ATOM 625 O O . THR A 1 85 ? 0.693 22.324 12.649 1.00 63.19 85 THR A O 1
ATOM 628 N N . GLY A 1 86 ? -0.308 21.243 10.960 1.00 55.72 86 GLY A N 1
ATOM 629 C CA . GLY A 1 86 ? 0.791 20.294 10.720 1.00 55.72 86 GLY A CA 1
ATOM 630 C C . GLY A 1 86 ? 0.994 19.281 11.867 1.00 55.72 86 GLY A C 1
ATOM 631 O O . GLY A 1 86 ? 0.420 19.447 12.945 1.00 55.72 86 GLY A O 1
ATOM 632 N N . PRO A 1 87 ? 1.755 18.191 11.654 1.00 54.16 87 PRO A N 1
ATOM 633 C CA . PRO A 1 87 ? 2.223 17.353 12.756 1.00 54.16 87 PRO A CA 1
ATOM 634 C C . PRO A 1 87 ? 3.199 18.172 13.614 1.00 54.16 87 PRO A C 1
ATOM 636 O O . PRO A 1 87 ? 4.083 18.822 13.054 1.00 54.16 87 PRO A O 1
ATOM 639 N N . ALA A 1 88 ? 3.011 18.158 14.935 1.00 45.91 88 ALA A N 1
ATOM 640 C CA . ALA A 1 88 ? 3.992 18.678 15.890 1.00 45.91 88 ALA A CA 1
ATOM 641 C C . ALA A 1 88 ? 5.254 17.804 15.916 1.00 45.91 88 ALA A C 1
ATOM 643 O O . ALA A 1 88 ? 5.119 16.576 15.691 1.00 45.91 88 ALA A O 1
#

Mean predicted aligned error: 5.15 Å